Protein AF-A0A7K3H5M8-F1 (afdb_monomer)

Foldseek 3Di:
DDDPDPQWDWDQDPPQWIWTHHPVGIDIDHLVLLVCQLVVVDQDPDVRNVPHNVNSVVRVVVVVVD

Solvent-accessible surface area (backbone atoms only — not comparable to full-atom values): 3957 Å² total; per-residue (Å²): 141,84,76,87,80,71,68,58,47,72,44,81,45,75,97,66,30,34,35,37,38,38,94,92,47,76,36,79,43,49,60,68,59,35,51,32,22,37,74,64,78,37,77,41,62,80,87,30,55,85,53,44,36,66,55,26,48,48,46,56,50,54,66,72,76,107

Secondary structure (DSSP, 8-state):
--------EEEE-GGGEEEEEETTEEEEEEHHHHHHHHTTSS---GGGTT--HHHHHHHHHHHHH-

Sequence (66 aa):
MSTDQPGLTVR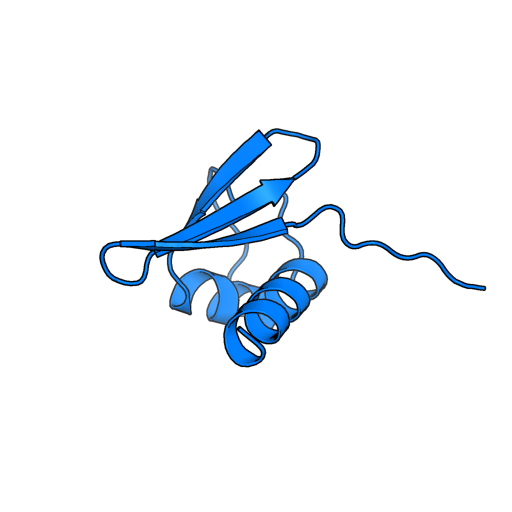RGPEGLVCLSTPDGECATLRHLLESIADGLARGEGALEGVTSQQARSALRALHLA

Structure (mmCIF, N/CA/C/O backbone):
data_AF-A0A7K3H5M8-F1
#
_entry.id   AF-A0A7K3H5M8-F1
#
loop_
_atom_site.group_PDB
_atom_site.id
_atom_site.type_symbol
_atom_site.label_atom_id
_atom_site.label_alt_id
_atom_site.label_comp_id
_atom_site.label_asym_id
_atom_site.label_entity_id
_atom_site.label_seq_id
_atom_site.pdbx_PDB_ins_code
_atom_site.Cartn_x
_atom_site.Cartn_y
_atom_site.Cartn_z
_atom_site.occupancy
_atom_site.B_iso_or_equiv
_atom_site.auth_seq_id
_atom_site.auth_comp_id
_atom_site.auth_asym_id
_atom_site.auth_atom_id
_atom_site.pdbx_PDB_model_num
ATOM 1 N N . MET A 1 1 ? 14.648 -14.868 15.584 1.00 37.06 1 MET A N 1
ATOM 2 C CA . MET A 1 1 ? 15.065 -13.702 14.780 1.00 37.06 1 MET A CA 1
ATOM 3 C C . MET A 1 1 ? 13.803 -13.053 14.240 1.00 37.06 1 MET A C 1
ATOM 5 O O . MET A 1 1 ? 13.318 -13.461 13.196 1.00 37.06 1 MET A O 1
ATOM 9 N N . SER A 1 2 ? 13.223 -12.138 15.017 1.00 40.88 2 SER A N 1
ATOM 10 C CA . SER A 1 2 ? 12.071 -11.334 14.605 1.00 40.88 2 SER A CA 1
ATOM 11 C C . SER A 1 2 ? 12.600 -9.974 14.196 1.00 40.88 2 SER A C 1
ATOM 13 O O . SER A 1 2 ? 13.175 -9.273 15.022 1.00 40.88 2 SER A O 1
ATOM 15 N N . THR A 1 3 ? 12.422 -9.600 12.940 1.00 41.78 3 THR A N 1
ATOM 16 C CA . THR A 1 3 ? 12.348 -8.184 12.597 1.00 41.78 3 THR A CA 1
ATOM 17 C C . THR A 1 3 ? 10.948 -7.966 12.072 1.00 41.78 3 THR A C 1
ATOM 19 O O . THR A 1 3 ? 10.671 -8.186 10.893 1.00 41.78 3 THR A O 1
ATOM 22 N N . ASP A 1 4 ? 10.055 -7.589 12.984 1.00 45.56 4 ASP A N 1
ATOM 23 C CA . ASP A 1 4 ? 8.948 -6.704 12.666 1.00 45.56 4 ASP A CA 1
ATOM 24 C C . ASP A 1 4 ? 9.468 -5.609 11.731 1.00 45.56 4 ASP A C 1
ATOM 26 O O . ASP A 1 4 ? 10.160 -4.687 12.153 1.00 45.56 4 ASP A O 1
ATOM 30 N N . GLN A 1 5 ? 9.166 -5.705 10.443 1.00 51.75 5 GLN A N 1
ATOM 31 C CA . GLN A 1 5 ? 9.173 -4.522 9.598 1.00 51.75 5 GLN A CA 1
ATOM 32 C C . GLN A 1 5 ? 7.749 -4.245 9.127 1.00 51.75 5 GLN A C 1
ATOM 34 O O . GLN A 1 5 ? 7.398 -4.588 7.998 1.00 51.75 5 GLN A O 1
ATOM 39 N N . PRO A 1 6 ? 6.917 -3.590 9.957 1.00 58.38 6 PRO A N 1
ATOM 40 C CA . PRO A 1 6 ? 5.752 -2.905 9.447 1.00 58.38 6 PRO A CA 1
ATOM 41 C C . PRO A 1 6 ? 5.846 -1.427 9.827 1.00 58.38 6 PRO A C 1
ATOM 43 O O . PRO A 1 6 ? 5.047 -0.912 10.597 1.00 58.38 6 PRO A O 1
ATOM 46 N N . GLY A 1 7 ? 6.805 -0.710 9.243 1.00 60.44 7 GLY A N 1
ATOM 47 C CA . GLY A 1 7 ? 6.752 0.754 9.191 1.00 60.44 7 GLY A CA 1
ATOM 48 C C . GLY A 1 7 ? 5.702 1.238 8.188 1.00 60.44 7 GLY A C 1
ATOM 49 O O . GLY A 1 7 ? 5.978 2.155 7.436 1.00 60.44 7 GLY A O 1
ATOM 50 N N . LEU A 1 8 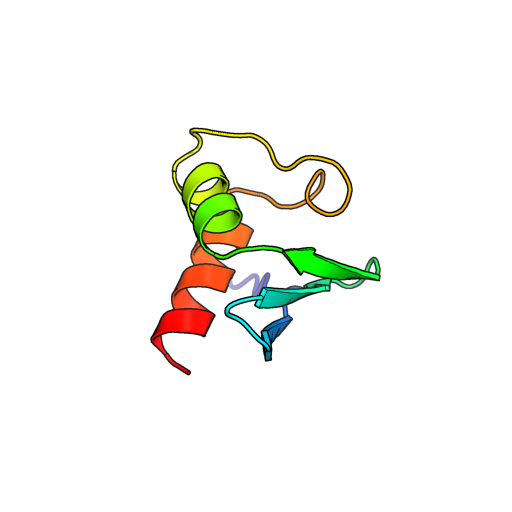? 4.562 0.556 8.066 1.00 72.25 8 LEU A N 1
ATOM 51 C CA . LEU A 1 8 ? 3.526 0.866 7.089 1.00 72.25 8 LEU A CA 1
ATOM 52 C C . LEU A 1 8 ? 2.171 0.752 7.781 1.00 72.25 8 LEU A C 1
ATOM 54 O O . LEU A 1 8 ? 1.623 -0.342 7.924 1.00 72.25 8 LEU A O 1
ATOM 58 N N . THR A 1 9 ? 1.648 1.885 8.235 1.00 82.31 9 THR A N 1
ATOM 59 C CA . THR A 1 9 ? 0.271 1.953 8.733 1.00 82.31 9 THR A CA 1
ATOM 60 C C . THR A 1 9 ? -0.655 2.115 7.543 1.00 82.31 9 THR A C 1
ATOM 62 O O . THR A 1 9 ? -0.383 2.933 6.669 1.00 82.31 9 THR A O 1
ATOM 65 N N . VAL A 1 10 ? -1.742 1.345 7.495 1.00 84.31 10 VAL A N 1
ATOM 66 C CA . VAL A 1 10 ? -2.673 1.374 6.364 1.00 84.31 10 VAL A CA 1
ATOM 67 C C . VAL A 1 10 ? -4.056 1.794 6.823 1.00 84.31 10 VAL A C 1
ATOM 69 O O . VAL A 1 10 ? -4.613 1.218 7.756 1.00 84.31 10 VAL A O 1
ATOM 72 N N . ARG A 1 11 ? -4.619 2.801 6.154 1.00 83.81 11 ARG A N 1
ATOM 73 C CA . ARG A 1 11 ? -5.970 3.307 6.408 1.00 83.81 11 ARG A CA 1
ATOM 74 C C . ARG A 1 11 ? -6.760 3.354 5.107 1.00 83.81 11 ARG A C 1
ATOM 76 O O . ARG A 1 11 ? -6.231 3.737 4.069 1.00 83.81 11 ARG A O 1
ATOM 83 N N . ARG A 1 12 ? -8.043 2.996 5.166 1.00 82.56 12 ARG A N 1
ATOM 84 C CA . ARG A 1 12 ? -8.970 3.206 4.047 1.00 82.56 12 ARG A CA 1
ATOM 85 C C . ARG A 1 12 ? -9.374 4.680 4.013 1.00 82.56 12 ARG A C 1
ATOM 87 O O . ARG A 1 12 ? -9.897 5.200 4.997 1.00 82.56 12 ARG A O 1
ATOM 94 N N . GLY A 1 13 ? -9.086 5.338 2.899 1.00 78.06 13 GLY A N 1
ATOM 95 C CA . GLY A 1 13 ? -9.591 6.662 2.564 1.00 78.06 13 GLY A CA 1
ATOM 96 C C . GLY A 1 13 ? -10.960 6.587 1.874 1.00 78.06 13 GLY A C 1
ATOM 97 O O . GLY A 1 13 ? -11.465 5.493 1.597 1.00 78.06 13 GLY A O 1
ATOM 98 N N . PRO A 1 14 ? -11.582 7.743 1.595 1.00 76.25 14 PRO A N 1
ATOM 99 C CA . PRO A 1 14 ? -12.811 7.799 0.810 1.00 76.25 14 PRO A CA 1
ATOM 100 C C . PRO A 1 14 ? -12.585 7.248 -0.608 1.00 76.25 14 PRO A C 1
ATOM 102 O O . PRO A 1 14 ? -11.460 7.215 -1.102 1.00 76.25 14 PRO A O 1
ATOM 105 N N . GLU A 1 15 ? -13.662 6.789 -1.249 1.00 81.06 15 GLU A N 1
ATOM 106 C CA . GLU A 1 15 ? -13.664 6.376 -2.667 1.00 81.06 15 GLU A CA 1
ATOM 107 C C . GLU A 1 15 ? -12.684 5.237 -3.026 1.00 81.06 15 GLU A C 1
ATOM 109 O O . GLU A 1 15 ? -12.282 5.077 -4.175 1.00 81.06 15 GLU A O 1
ATOM 114 N N . GLY A 1 16 ? -12.308 4.400 -2.053 1.00 78.88 16 GLY A N 1
ATOM 115 C CA . GLY A 1 16 ? -11.410 3.261 -2.285 1.00 78.88 16 GLY A CA 1
ATOM 116 C C . GLY A 1 16 ? -9.922 3.621 -2.290 1.00 78.88 16 GLY A C 1
ATOM 117 O O . GLY A 1 16 ? -9.089 2.781 -2.647 1.00 78.88 16 GLY A O 1
ATOM 118 N N . LEU A 1 17 ? -9.581 4.841 -1.861 1.00 84.06 17 LEU A N 1
ATOM 119 C CA . LEU A 1 17 ? -8.205 5.236 -1.589 1.00 84.06 17 LEU A CA 1
ATOM 120 C C . LEU A 1 17 ? -7.639 4.469 -0.390 1.00 84.06 17 LEU A C 1
ATOM 122 O O . LEU A 1 17 ? -8.338 4.077 0.545 1.00 84.06 17 LEU A O 1
ATOM 126 N N . VAL A 1 18 ? -6.330 4.282 -0.415 1.00 87.38 18 VAL A N 1
ATOM 127 C CA . VAL A 1 18 ? -5.536 3.643 0.624 1.00 87.38 18 VAL A CA 1
ATOM 128 C C . VAL A 1 18 ? -4.467 4.636 1.043 1.00 87.38 18 VAL A C 1
ATOM 130 O O . VAL A 1 18 ? -3.608 4.990 0.243 1.00 87.38 18 VAL A O 1
ATOM 133 N N . CYS A 1 19 ? -4.504 5.074 2.294 1.00 88.19 19 CYS A N 1
ATOM 134 C CA . CYS A 1 19 ? -3.432 5.867 2.874 1.00 88.19 19 CYS A CA 1
ATOM 135 C C . CYS A 1 19 ? -2.409 4.931 3.515 1.00 88.19 19 CYS A C 1
ATOM 137 O O . CYS A 1 19 ? -2.770 4.079 4.332 1.00 88.19 19 CYS A O 1
ATOM 139 N N . LEU A 1 20 ? -1.149 5.103 3.142 1.00 86.50 20 LEU A N 1
ATOM 140 C CA . LEU A 1 20 ? 0.009 4.422 3.690 1.00 86.50 20 LEU A CA 1
ATOM 141 C C . LEU A 1 20 ? 0.839 5.447 4.455 1.00 86.50 20 LEU A C 1
ATOM 143 O O . LEU A 1 20 ? 1.273 6.435 3.871 1.00 86.50 20 LEU A O 1
ATOM 147 N N . SER A 1 21 ? 1.083 5.212 5.736 1.00 83.94 21 SER A N 1
ATOM 148 C CA . SER A 1 21 ? 1.996 6.039 6.527 1.00 83.94 21 SER A CA 1
ATOM 149 C C . SER A 1 21 ? 3.285 5.258 6.758 1.00 83.94 21 SER A C 1
ATOM 151 O O . SER A 1 21 ? 3.264 4.214 7.421 1.00 83.94 21 SER A O 1
ATOM 153 N N . THR A 1 22 ? 4.384 5.754 6.192 1.00 76.25 22 THR A N 1
ATOM 154 C CA . THR A 1 22 ? 5.754 5.303 6.453 1.00 76.25 22 THR A CA 1
ATOM 155 C C . THR A 1 22 ? 6.466 6.277 7.396 1.00 76.25 22 THR A C 1
ATOM 157 O O . THR A 1 22 ? 5.985 7.393 7.600 1.00 76.25 22 THR A O 1
ATOM 160 N N . PRO A 1 23 ? 7.621 5.906 7.983 1.00 72.12 23 PRO A N 1
ATOM 161 C CA . PRO A 1 23 ? 8.452 6.854 8.726 1.00 72.12 23 PRO A CA 1
ATOM 162 C C . PRO A 1 23 ? 8.884 8.073 7.899 1.00 72.12 23 PRO A C 1
ATOM 164 O O . PRO A 1 23 ? 9.128 9.132 8.467 1.00 72.12 23 PRO A O 1
ATOM 167 N N . ASP A 1 24 ? 8.955 7.924 6.574 1.00 71.88 24 ASP A N 1
ATOM 168 C CA . ASP A 1 24 ? 9.379 8.974 5.644 1.00 71.88 24 ASP A CA 1
ATOM 169 C C . ASP A 1 24 ? 8.224 9.892 5.203 1.00 71.88 24 ASP A C 1
ATOM 171 O O . ASP A 1 24 ? 8.466 10.952 4.625 1.00 71.88 24 ASP A O 1
ATOM 175 N N . GLY A 1 25 ? 6.967 9.516 5.472 1.00 77.38 25 GLY A N 1
ATOM 176 C CA . GLY A 1 25 ? 5.796 10.333 5.162 1.00 77.38 25 GLY A CA 1
ATOM 177 C C . GLY A 1 25 ? 4.513 9.535 4.935 1.00 77.38 25 GLY A C 1
ATOM 178 O O . GLY A 1 25 ? 4.476 8.309 5.011 1.00 77.38 25 GLY A O 1
ATOM 179 N N . GLU A 1 26 ? 3.431 10.250 4.638 1.00 83.62 26 GLU A N 1
ATOM 180 C CA . GLU A 1 26 ? 2.151 9.648 4.265 1.00 83.62 26 GLU A CA 1
ATOM 181 C C . GLU A 1 26 ? 1.941 9.729 2.754 1.00 83.62 26 GLU A C 1
ATOM 183 O O . GLU A 1 26 ? 2.177 10.770 2.139 1.00 83.62 26 GLU A O 1
ATOM 188 N N . CYS A 1 27 ? 1.456 8.646 2.149 1.00 84.88 27 CYS A N 1
ATOM 189 C CA . CYS A 1 27 ? 1.044 8.634 0.755 1.00 84.88 27 CYS A CA 1
ATOM 190 C C . CYS A 1 27 ? -0.346 8.025 0.579 1.00 84.88 27 CYS A C 1
ATOM 192 O O . CYS A 1 27 ? -0.721 7.061 1.242 1.00 84.88 27 CYS A O 1
ATOM 194 N N . ALA A 1 28 ? -1.128 8.600 -0.331 1.00 87.56 28 ALA A N 1
ATOM 195 C CA . ALA A 1 28 ? -2.400 8.040 -0.760 1.00 87.56 28 ALA A CA 1
ATOM 196 C C . ALA A 1 28 ? -2.202 7.302 -2.085 1.00 87.56 28 ALA A C 1
ATOM 198 O O . ALA A 1 28 ? -1.571 7.813 -3.009 1.00 87.56 28 ALA A O 1
ATOM 199 N N . THR A 1 29 ? -2.746 6.097 -2.177 1.00 88.75 29 THR A N 1
ATOM 200 C CA . THR A 1 29 ? -2.684 5.252 -3.366 1.00 88.75 29 THR A CA 1
ATOM 201 C C . THR A 1 29 ? -3.995 4.508 -3.574 1.00 88.75 29 THR A C 1
ATOM 203 O O . THR A 1 29 ? -4.890 4.535 -2.733 1.00 88.75 29 THR A O 1
ATOM 206 N N . LEU A 1 30 ? -4.123 3.837 -4.711 1.00 89.31 30 LEU A N 1
ATOM 207 C CA . LEU A 1 30 ? -5.239 2.957 -5.013 1.00 89.31 30 LEU A CA 1
ATOM 208 C C . LEU A 1 30 ? -4.836 1.506 -4.767 1.00 89.31 30 LEU A C 1
ATOM 210 O O . LEU A 1 30 ? -3.697 1.098 -5.001 1.00 89.31 30 LEU A O 1
ATOM 214 N N . ARG A 1 31 ? -5.805 0.696 -4.338 1.00 88.44 31 ARG A N 1
ATOM 215 C CA . ARG A 1 31 ? -5.593 -0.729 -4.055 1.00 88.44 31 ARG A CA 1
ATOM 216 C C . ARG A 1 31 ? -4.962 -1.487 -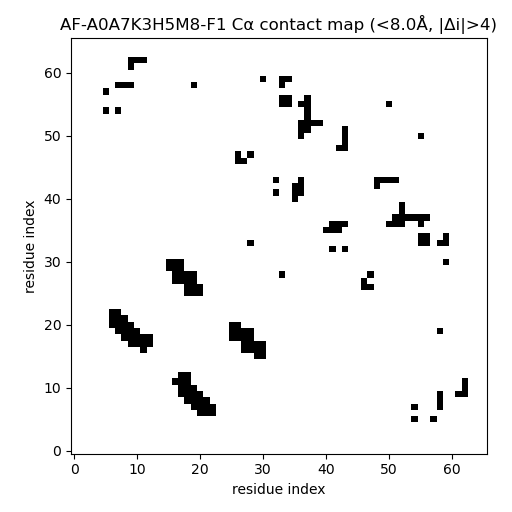5.234 1.00 88.44 31 ARG A C 1
ATOM 218 O O . ARG A 1 31 ? -4.035 -2.256 -5.014 1.00 88.44 31 ARG A O 1
ATOM 225 N N . HIS A 1 32 ? -5.407 -1.238 -6.466 1.00 88.81 32 HIS A N 1
ATOM 226 C CA . HIS A 1 32 ? -4.898 -1.942 -7.653 1.00 88.81 32 HIS A CA 1
ATOM 227 C C . HIS A 1 32 ? -3.416 -1.636 -7.951 1.00 88.81 32 HIS A C 1
ATOM 229 O O . HIS A 1 32 ? -2.700 -2.478 -8.495 1.00 88.81 32 HIS A O 1
ATOM 235 N N . LEU A 1 33 ? -2.929 -0.449 -7.565 1.00 89.88 33 LEU A N 1
ATOM 236 C CA . LEU A 1 33 ? -1.510 -0.102 -7.683 1.00 89.88 33 LEU A CA 1
ATOM 237 C C . LEU A 1 33 ? -0.682 -0.914 -6.685 1.00 89.88 33 LEU A C 1
ATOM 239 O O . LEU A 1 33 ? 0.379 -1.426 -7.033 1.00 89.88 33 LEU A O 1
ATOM 243 N N . LEU A 1 34 ? -1.196 -1.106 -5.466 1.00 88.88 34 LEU A N 1
ATOM 244 C CA . LEU A 1 34 ? -0.560 -1.983 -4.483 1.00 88.88 34 LEU A CA 1
ATOM 245 C C . LEU A 1 34 ? -0.564 -3.445 -4.926 1.00 88.88 34 LEU A C 1
ATOM 247 O O . LEU A 1 34 ? 0.435 -4.122 -4.721 1.00 88.88 34 LEU A O 1
ATOM 251 N N . GLU A 1 35 ? -1.639 -3.926 -5.552 1.00 92.06 35 GLU A N 1
ATOM 252 C CA . GLU A 1 35 ? -1.699 -5.278 -6.135 1.00 92.06 35 GLU A CA 1
ATOM 253 C C . GLU A 1 35 ? -0.628 -5.450 -7.220 1.00 92.06 35 GLU A C 1
ATOM 255 O O . GLU A 1 35 ? 0.175 -6.379 -7.156 1.00 92.06 35 GLU A O 1
ATOM 260 N N . SER A 1 36 ? -0.501 -4.473 -8.120 1.00 92.69 36 SER A N 1
ATOM 261 C CA . SER A 1 36 ? 0.519 -4.493 -9.178 1.00 92.69 36 SER A CA 1
ATOM 262 C C . SER A 1 36 ? 1.953 -4.530 -8.625 1.00 92.69 36 SER A C 1
ATOM 264 O O . SER A 1 36 ? 2.801 -5.256 -9.145 1.00 92.69 36 SER A O 1
ATOM 266 N N . ILE A 1 37 ? 2.235 -3.788 -7.548 1.00 90.88 37 ILE A N 1
ATOM 267 C CA . ILE A 1 37 ? 3.549 -3.791 -6.879 1.00 90.88 37 ILE A CA 1
ATOM 268 C C . ILE A 1 37 ? 3.775 -5.096 -6.103 1.00 90.88 37 ILE A C 1
ATOM 270 O O . ILE A 1 37 ? 4.879 -5.648 -6.105 1.00 90.88 37 ILE A O 1
ATOM 274 N N . ALA A 1 38 ? 2.739 -5.603 -5.432 1.00 91.12 38 ALA A N 1
ATOM 275 C CA . ALA A 1 38 ? 2.773 -6.844 -4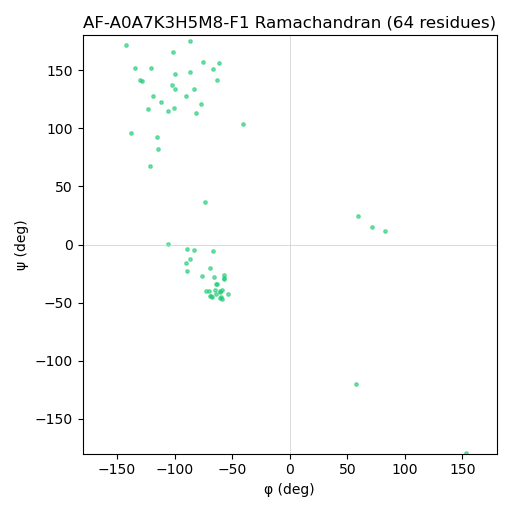.663 1.00 91.12 38 ALA A CA 1
ATOM 276 C C . ALA A 1 38 ? 3.121 -8.059 -5.533 1.00 91.12 38 ALA A C 1
ATOM 278 O O . ALA A 1 38 ? 3.927 -8.891 -5.099 1.00 91.12 38 ALA A O 1
ATOM 279 N N . ASP A 1 39 ? 2.563 -8.102 -6.744 1.00 92.38 39 ASP A N 1
ATOM 280 C CA . ASP A 1 39 ? 2.783 -9.151 -7.743 1.00 92.38 39 ASP A CA 1
ATOM 281 C C . ASP A 1 39 ? 4.065 -8.934 -8.568 1.00 92.38 39 ASP A C 1
ATOM 283 O O . ASP A 1 39 ? 4.448 -9.785 -9.368 1.00 92.38 39 ASP A O 1
ATOM 287 N N . GLY A 1 40 ? 4.757 -7.806 -8.368 1.00 88.88 40 GLY A N 1
ATOM 288 C CA . GLY A 1 40 ? 5.974 -7.456 -9.104 1.00 88.88 40 GLY A CA 1
ATOM 289 C C . GLY A 1 40 ? 5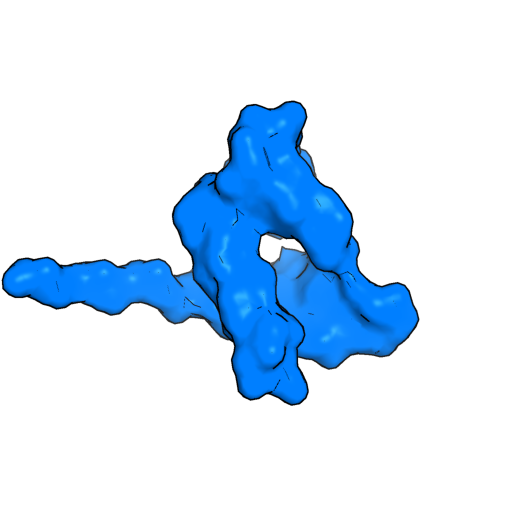.727 -7.080 -10.568 1.00 88.88 40 GLY A C 1
ATOM 290 O O . GLY A 1 40 ? 6.674 -7.034 -11.352 1.00 88.88 40 GLY A O 1
ATOM 291 N N . LEU A 1 41 ? 4.471 -6.809 -10.934 1.00 88.19 41 LEU A N 1
ATOM 292 C CA . LEU A 1 41 ? 4.056 -6.383 -12.273 1.00 88.19 41 LEU A CA 1
ATOM 293 C C . LEU A 1 41 ? 4.400 -4.915 -12.541 1.00 88.19 41 LEU A C 1
ATOM 295 O O . LEU A 1 41 ? 4.615 -4.528 -13.687 1.00 88.19 41 LEU A O 1
ATOM 299 N N . ALA A 1 42 ? 4.471 -4.109 -11.482 1.00 86.12 42 ALA A N 1
ATOM 300 C CA . ALA A 1 42 ? 4.871 -2.713 -11.540 1.00 86.12 42 ALA A CA 1
ATOM 301 C C . ALA A 1 42 ? 5.870 -2.388 -10.427 1.00 86.12 42 ALA A C 1
ATOM 303 O O . ALA A 1 42 ? 5.859 -2.990 -9.350 1.00 86.12 42 ALA A O 1
ATOM 304 N N . ARG A 1 43 ? 6.723 -1.395 -10.679 1.00 82.69 43 ARG A N 1
ATOM 305 C CA . ARG A 1 43 ? 7.431 -0.691 -9.606 1.00 82.69 43 ARG A CA 1
ATOM 306 C C . ARG A 1 43 ? 6.533 0.435 -9.111 1.00 82.69 43 ARG A C 1
ATOM 308 O O . ARG A 1 43 ? 5.749 0.974 -9.886 1.00 82.69 43 ARG A O 1
ATOM 315 N N . GLY A 1 44 ? 6.624 0.763 -7.827 1.00 80.88 44 GLY A N 1
ATOM 316 C CA . GLY A 1 44 ? 5.962 1.959 -7.329 1.00 80.88 44 GLY A CA 1
ATOM 317 C C . GLY A 1 44 ? 6.548 3.198 -8.001 1.00 80.88 44 GLY A C 1
ATOM 318 O O . GLY A 1 44 ? 7.750 3.257 -8.248 1.00 80.88 44 GLY A O 1
ATOM 319 N N . GLU A 1 45 ? 5.695 4.166 -8.312 1.00 80.69 45 GLU A N 1
ATOM 320 C CA . GLU A 1 45 ? 6.089 5.443 -8.908 1.00 80.69 45 GLU A CA 1
ATOM 321 C C . GLU A 1 45 ? 5.668 6.599 -7.993 1.00 80.69 45 GLU A C 1
ATOM 323 O O . GLU A 1 45 ? 4.708 6.488 -7.219 1.00 80.69 45 GLU A O 1
ATOM 328 N N . GLY A 1 46 ? 6.400 7.714 -8.056 1.00 83.94 46 GLY A N 1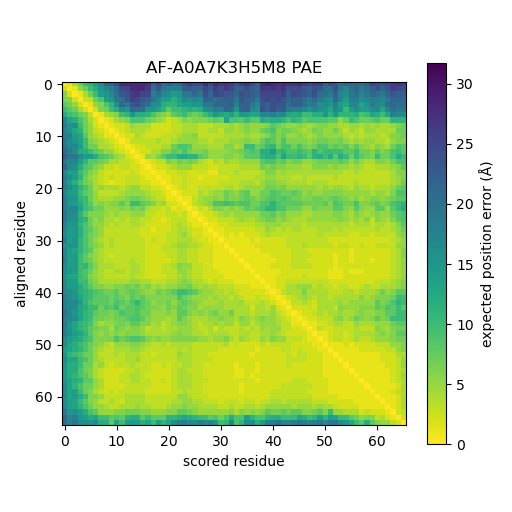
ATOM 329 C CA . GLY A 1 46 ? 6.141 8.898 -7.237 1.00 83.94 46 GLY A CA 1
ATOM 330 C C . GLY A 1 46 ? 6.180 8.577 -5.742 1.00 83.94 46 GLY A C 1
ATOM 331 O O . GLY A 1 46 ? 7.171 8.072 -5.225 1.00 83.94 46 GLY A O 1
ATOM 332 N N . ALA A 1 47 ? 5.074 8.814 -5.036 1.00 77.56 47 ALA A N 1
ATOM 333 C CA . ALA A 1 47 ? 4.983 8.563 -3.596 1.00 77.56 47 ALA A CA 1
ATOM 334 C C . ALA A 1 47 ? 5.055 7.067 -3.200 1.00 77.56 47 ALA A C 1
ATOM 336 O O . ALA A 1 47 ? 5.079 6.745 -2.012 1.00 77.56 47 ALA A O 1
ATOM 337 N N . LEU A 1 48 ? 5.080 6.152 -4.178 1.00 83.12 48 LEU A N 1
ATOM 338 C CA . LEU A 1 48 ? 5.248 4.711 -3.973 1.00 83.12 48 LEU A CA 1
ATOM 339 C C . LEU A 1 48 ? 6.637 4.198 -4.373 1.00 83.12 48 LEU A C 1
ATOM 341 O O . LEU A 1 48 ? 6.872 3.002 -4.243 1.00 83.12 48 LEU A O 1
ATOM 345 N N . GLU A 1 49 ? 7.552 5.049 -4.846 1.00 84.12 49 GLU A N 1
ATOM 346 C CA . GLU A 1 49 ? 8.868 4.629 -5.366 1.00 84.12 49 GLU A CA 1
AT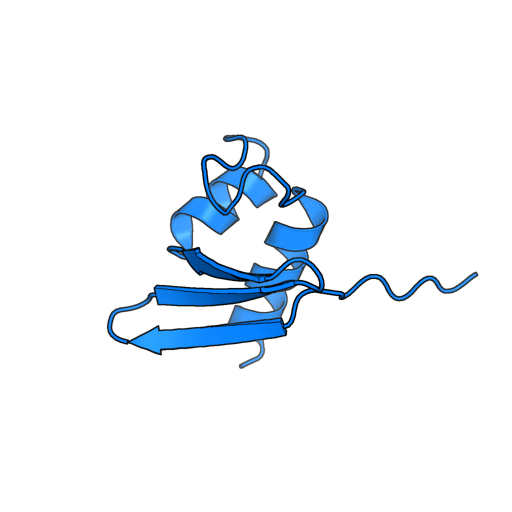OM 347 C C . GLU A 1 49 ? 9.697 3.821 -4.346 1.00 84.12 49 GLU A C 1
ATOM 349 O O . GLU A 1 49 ? 10.441 2.915 -4.716 1.00 84.12 49 GLU A O 1
ATOM 354 N N . GLY A 1 50 ? 9.493 4.066 -3.047 1.00 80.88 50 GLY A N 1
ATOM 355 C CA . GLY A 1 50 ? 10.107 3.303 -1.952 1.00 80.88 50 GLY A CA 1
ATOM 356 C C . GLY A 1 50 ? 9.316 2.079 -1.467 1.00 80.88 50 GLY A C 1
ATOM 357 O O . GLY A 1 50 ? 9.791 1.358 -0.590 1.00 80.88 50 GLY A O 1
ATOM 358 N N . VAL A 1 51 ? 8.112 1.828 -1.991 1.00 85.19 51 VAL A N 1
ATOM 359 C CA . VAL A 1 51 ? 7.256 0.723 -1.539 1.00 85.19 51 VAL A CA 1
ATOM 360 C C . VAL A 1 51 ? 7.691 -0.577 -2.201 1.00 85.19 51 VAL A C 1
ATOM 362 O O . VAL A 1 51 ? 7.529 -0.800 -3.399 1.00 85.19 51 VAL A O 1
ATOM 365 N N . THR A 1 52 ? 8.205 -1.486 -1.381 1.00 87.75 52 THR A N 1
ATOM 366 C CA . THR A 1 52 ? 8.592 -2.830 -1.817 1.00 87.75 52 THR A CA 1
ATOM 367 C C . THR A 1 52 ? 7.374 -3.731 -2.035 1.00 87.75 52 THR A C 1
ATOM 369 O O . THR A 1 52 ? 6.333 -3.574 -1.391 1.00 87.75 52 THR A O 1
ATOM 372 N N . SER A 1 53 ? 7.516 -4.780 -2.852 1.00 89.19 53 SER A N 1
ATOM 373 C CA . SER A 1 53 ? 6.469 -5.802 -3.021 1.00 89.19 53 SER A CA 1
ATOM 374 C C . SER A 1 53 ? 6.066 -6.472 -1.702 1.00 89.19 53 SER A C 1
ATOM 376 O O . SER A 1 53 ? 4.921 -6.892 -1.541 1.00 89.19 53 SER A O 1
ATOM 378 N N . GLN A 1 54 ? 6.982 -6.576 -0.731 1.00 87.75 54 GLN A N 1
ATOM 379 C CA . GLN A 1 54 ? 6.665 -7.094 0.603 1.00 87.75 54 GLN A CA 1
ATOM 380 C C . GLN A 1 54 ? 5.777 -6.124 1.392 1.00 87.75 54 GLN A C 1
ATOM 382 O O . GLN A 1 54 ? 4.792 -6.557 1.992 1.00 87.75 54 GLN A O 1
ATOM 387 N N . GLN A 1 55 ? 6.086 -4.825 1.364 1.00 86.00 55 GLN A N 1
ATOM 388 C CA . GLN A 1 55 ? 5.257 -3.792 1.991 1.00 86.00 55 GLN A CA 1
ATOM 389 C C . GLN A 1 55 ? 3.882 -3.700 1.329 1.00 86.00 55 GLN A C 1
ATOM 391 O O . GLN A 1 55 ? 2.881 -3.675 2.037 1.00 86.00 55 GLN A O 1
ATOM 396 N N . ALA A 1 56 ? 3.811 -3.764 -0.002 1.00 88.56 56 ALA A N 1
ATOM 397 C CA . ALA A 1 56 ? 2.545 -3.800 -0.730 1.00 88.56 56 ALA A CA 1
ATOM 398 C C . ALA A 1 56 ? 1.690 -5.023 -0.338 1.00 88.56 56 ALA A C 1
ATOM 400 O O . ALA A 1 56 ? 0.514 -4.881 -0.006 1.00 88.56 56 ALA A O 1
ATOM 401 N N . ARG A 1 57 ? 2.290 -6.222 -0.246 1.00 89.75 57 ARG A N 1
ATOM 40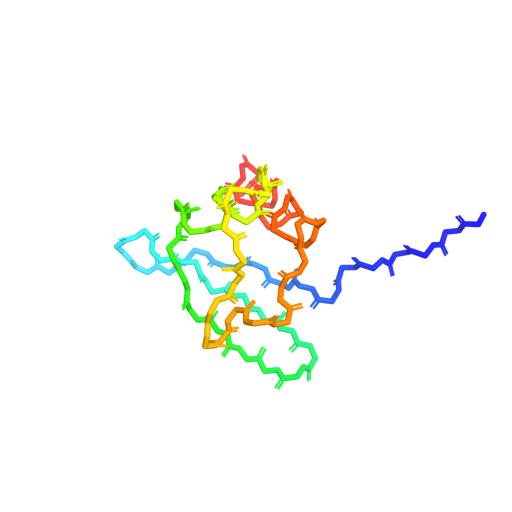2 C CA . ARG A 1 57 ? 1.599 -7.427 0.260 1.00 89.75 57 ARG A CA 1
ATOM 403 C C . ARG A 1 57 ? 1.153 -7.300 1.716 1.00 89.75 57 ARG A C 1
ATOM 405 O O . ARG A 1 57 ? 0.135 -7.883 2.090 1.00 89.75 57 ARG A O 1
ATOM 412 N N . SER A 1 58 ? 1.920 -6.602 2.549 1.00 87.62 58 SER A N 1
ATOM 413 C CA . SER A 1 58 ? 1.536 -6.315 3.934 1.00 87.62 58 SER A CA 1
ATOM 414 C C . SER A 1 58 ? 0.335 -5.366 3.980 1.00 87.62 58 SER A C 1
ATOM 416 O O . SER A 1 58 ? -0.656 -5.662 4.646 1.00 87.62 58 SER A O 1
ATOM 418 N N . ALA A 1 59 ? 0.363 -4.298 3.176 1.00 86.81 59 ALA A N 1
ATOM 419 C CA . ALA A 1 59 ? -0.726 -3.335 3.058 1.00 86.81 59 ALA A CA 1
ATOM 420 C C . A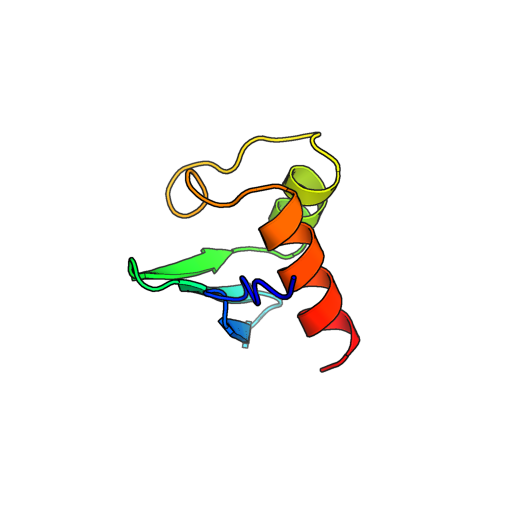LA A 1 59 ? -2.037 -3.986 2.616 1.00 86.81 59 ALA A C 1
ATOM 422 O O . ALA A 1 59 ? -3.080 -3.781 3.232 1.00 86.81 59 ALA A O 1
ATOM 423 N N . LEU A 1 60 ? -1.977 -4.825 1.580 1.00 87.88 60 LEU A N 1
ATOM 424 C CA . LEU A 1 60 ? -3.140 -5.551 1.072 1.00 87.88 60 LEU A CA 1
ATOM 425 C C . LEU A 1 60 ? -3.698 -6.543 2.092 1.00 87.88 60 LEU A C 1
ATOM 427 O O . LEU A 1 60 ? -4.909 -6.738 2.154 1.00 87.88 60 LEU A O 1
ATOM 431 N N . ARG A 1 61 ? -2.843 -7.162 2.913 1.00 87.88 61 ARG A N 1
ATOM 432 C CA . ARG A 1 61 ? -3.302 -8.013 4.019 1.00 87.88 61 ARG A CA 1
ATOM 433 C C . ARG A 1 61 ? -3.987 -7.199 5.112 1.00 87.88 61 ARG A C 1
ATOM 435 O O . ARG A 1 61 ? -5.072 -7.584 5.536 1.00 87.88 61 ARG A O 1
ATOM 442 N N . ALA A 1 62 ? -3.418 -6.059 5.503 1.00 84.44 62 ALA A N 1
ATOM 443 C CA . ALA A 1 62 ? -4.045 -5.147 6.460 1.00 84.44 62 ALA A CA 1
ATOM 444 C C . ALA A 1 62 ? -5.418 -4.657 5.963 1.00 84.44 62 ALA A C 1
ATOM 446 O O . ALA A 1 62 ? -6.377 -4.622 6.726 1.00 84.44 62 ALA A O 1
ATOM 447 N N . LEU A 1 63 ? -5.544 -4.380 4.661 1.00 82.00 63 LEU A N 1
ATOM 448 C CA . LEU A 1 63 ? -6.813 -4.012 4.032 1.00 82.00 63 LEU A CA 1
ATOM 449 C C . LEU A 1 63 ? -7.830 -5.150 3.942 1.00 82.00 63 LEU A C 1
ATOM 451 O O . LEU A 1 63 ? -8.993 -4.842 3.742 1.00 82.00 63 LEU A O 1
ATOM 455 N N . HIS A 1 64 ? -7.453 -6.425 4.025 1.00 79.75 64 HIS A N 1
ATOM 456 C CA . HIS A 1 64 ? -8.425 -7.530 4.050 1.00 79.75 64 HIS A CA 1
ATOM 457 C C . HIS A 1 64 ? -8.883 -7.886 5.468 1.00 79.75 64 HIS A C 1
ATOM 459 O O . HIS A 1 64 ? -9.941 -8.486 5.625 1.00 79.75 64 HIS A O 1
ATOM 465 N N . LEU A 1 65 ? -8.083 -7.545 6.481 1.00 68.38 65 LEU A N 1
ATOM 466 C CA . LEU A 1 65 ? -8.378 -7.814 7.891 1.00 68.38 65 LEU A CA 1
ATOM 467 C C . LEU A 1 65 ? -9.166 -6.680 8.576 1.00 68.38 65 LEU A C 1
ATOM 469 O O . LEU A 1 65 ? -9.711 -6.903 9.654 1.00 68.38 65 LEU A O 1
ATOM 473 N N . ALA A 1 66 ? -9.206 -5.490 7.968 1.00 56.94 66 ALA A N 1
ATOM 474 C CA . ALA A 1 66 ? -9.969 -4.316 8.408 1.00 56.94 66 ALA A CA 1
ATOM 475 C C . ALA A 1 66 ? -11.346 -4.216 7.734 1.00 56.94 66 ALA A C 1
ATOM 477 O O . ALA A 1 66 ? -12.215 -3.485 8.249 1.00 56.94 66 ALA A O 1
#

Nearest PDB structures (foldseek):
  1pc0-assembly1_A  TM=7.239E-01  e=9.261E-01  Archaeoglobus fulgidus
  6is0-assembly1_A  TM=6.571E-01  e=2.954E+00  Danio rerio
  4v1u-assembly1_A  TM=3.761E-01  e=1.711E+00  Lyngbya aestuarii
  2kq8-assembly1_A  TM=5.113E-01  e=3.387E+00  [Bacillus thuringiensis] serovar konkukian
  7oqy-assembly1_A  TM=4.471E-01  e=5.846E+00  Sulfolobus acidocaldarius DSM 639

Radius of gyration: 11.12 Å; Cα contacts (8 Å, |Δi|>4): 93; chains: 1; bounding box: 29×24×27 Å

Mean predicted aligned error: 6.26 Å

pLDDT: mean 80.08, std 12.92, range [37.06, 92.69]